Protein AF-A0A2P6PNF2-F1 (afdb_monomer_lite)

Foldseek 3Di:
DDDPPPDPPDPPLPDPPADAQVSPHSDQEDPDPVVRPVRYHPDDDDDDDDDDPVDDDDDDDDVVVVPDD

Radius of gyration: 18.29 Å; chains: 1; bounding box: 36×33×56 Å

Secondary structure (DSSP, 8-state):
-------TT-TT---TTS--BTTTBS-SB-S--GGGTTT-B-PPP-------TT--------HHHH---

InterPro domains:
  IPR001932 PPM-type phosphatase-like domain [PF00481] (18-68)
  IPR001932 PPM-type phosphatase-like domain [PS51746] (1-69)
  IPR015655 Protein phosphatase 2C [PTHR47992] (18-68)
  IPR036457 PPM-type phosphatase-like domain superfamily [G3DSA:3.60.40.10] (6-68)
  IPR036457 PPM-type phosphatase-like domain superfamily [SSF81606] (17-68)

Sequence (69 aa):
MKEKVLGPSDPDSGKGDVPRVDGQLAVARAFGDKSLKKHLSSQPFVMSETIDDETQFAVLASDGLWKVG

Structure (mmCIF, N/CA/C/O backbone):
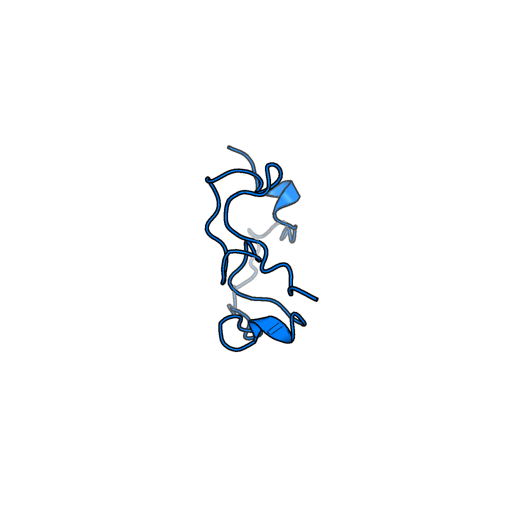data_AF-A0A2P6PNF2-F1
#
_entry.id   AF-A0A2P6PNF2-F1
#
loop_
_atom_site.group_PDB
_atom_site.id
_atom_site.type_symbol
_atom_site.label_atom_id
_atom_site.label_alt_id
_atom_site.label_comp_id
_atom_site.label_asym_id
_atom_site.label_entity_id
_atom_site.label_seq_id
_atom_site.pdbx_PDB_ins_code
_atom_site.Cartn_x
_atom_site.Cartn_y
_atom_site.Cartn_z
_atom_site.occupancy
_atom_site.B_iso_or_equiv
_atom_site.auth_seq_id
_atom_site.auth_comp_id
_atom_site.auth_asym_id
_atom_site.auth_atom_id
_atom_site.pdbx_PDB_model_num
ATOM 1 N N . MET A 1 1 ? 20.739 13.758 -32.718 1.00 42.22 1 MET A N 1
ATOM 2 C CA . MET A 1 1 ? 19.630 14.154 -31.825 1.00 42.22 1 MET A CA 1
ATOM 3 C C . MET A 1 1 ? 19.899 13.451 -30.504 1.00 42.22 1 MET A C 1
ATOM 5 O O . MET A 1 1 ? 19.897 12.232 -30.496 1.00 42.22 1 MET A O 1
ATOM 9 N N . LYS A 1 2 ? 20.376 14.165 -29.477 1.00 32.84 2 LYS A N 1
ATOM 10 C CA . LYS A 1 2 ? 20.896 13.530 -28.254 1.00 32.84 2 LYS A CA 1
ATOM 11 C C . LYS A 1 2 ? 19.732 13.255 -27.305 1.00 32.84 2 LYS A C 1
ATOM 13 O O . LYS A 1 2 ? 19.001 14.187 -26.982 1.00 32.84 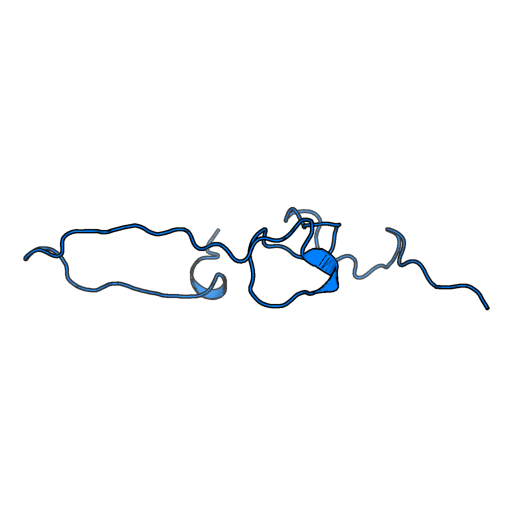2 LYS A O 1
ATOM 18 N N . GLU A 1 3 ? 19.562 12.002 -26.894 1.00 37.09 3 GLU A N 1
ATOM 19 C CA . GLU A 1 3 ? 18.672 11.646 -25.791 1.00 37.09 3 GLU A CA 1
ATOM 20 C C . GLU A 1 3 ? 19.143 12.389 -24.540 1.00 37.09 3 GLU A C 1
ATOM 22 O O . GLU A 1 3 ? 20.301 12.279 -24.127 1.00 37.09 3 GLU A O 1
ATOM 27 N N . LYS A 1 4 ? 18.256 13.206 -23.969 1.00 38.81 4 LYS A N 1
ATOM 28 C CA . LYS A 1 4 ? 18.504 13.869 -22.694 1.00 38.81 4 LYS A CA 1
ATOM 29 C C . LYS A 1 4 ? 18.340 12.812 -21.606 1.00 38.81 4 LYS A C 1
ATOM 31 O O . LYS A 1 4 ? 17.258 12.639 -21.056 1.00 38.81 4 LYS A O 1
ATOM 36 N N . VAL A 1 5 ? 19.418 12.087 -21.329 1.00 49.66 5 VAL A N 1
ATOM 37 C CA . VAL A 1 5 ? 19.564 11.370 -20.063 1.00 49.66 5 VAL A CA 1
ATOM 38 C C . VAL A 1 5 ? 19.546 12.448 -18.986 1.00 49.66 5 VAL A C 1
ATOM 40 O O . VAL A 1 5 ? 20.435 13.299 -18.953 1.00 49.66 5 VAL A O 1
ATOM 43 N N . LEU A 1 6 ? 18.480 12.476 -18.186 1.00 46.19 6 LEU A N 1
ATOM 44 C CA . LEU A 1 6 ? 18.363 13.370 -17.039 1.00 46.19 6 LEU A CA 1
ATOM 45 C C . LEU A 1 6 ? 19.490 12.995 -16.074 1.00 46.19 6 LEU A C 1
ATOM 47 O O . LEU A 1 6 ? 19.451 11.964 -15.406 1.00 46.19 6 LEU A O 1
ATOM 51 N N . GLY A 1 7 ? 20.563 13.777 -16.128 1.00 42.91 7 GLY A N 1
ATOM 52 C CA . GLY A 1 7 ? 21.694 13.654 -15.230 1.00 42.91 7 GLY A CA 1
ATOM 53 C C . GLY A 1 7 ? 21.385 14.314 -13.884 1.00 42.91 7 GLY A C 1
ATOM 54 O O . GLY A 1 7 ? 20.434 15.086 -13.777 1.00 42.91 7 GLY A O 1
ATOM 55 N N . PRO A 1 8 ? 22.218 14.075 -12.863 1.00 52.53 8 PRO A N 1
ATOM 56 C CA . PRO A 1 8 ? 22.054 14.580 -11.492 1.00 52.53 8 PRO A CA 1
ATOM 57 C C . PRO A 1 8 ? 22.144 16.117 -11.331 1.00 52.53 8 PRO A C 1
ATOM 59 O O . PRO A 1 8 ? 22.378 16.606 -10.232 1.00 52.53 8 PRO A O 1
ATOM 62 N N . SER A 1 9 ? 21.991 16.893 -12.406 1.00 43.59 9 SER A N 1
ATOM 63 C CA . SER A 1 9 ? 22.187 18.346 -12.456 1.00 43.59 9 SER A CA 1
ATOM 64 C C . SER A 1 9 ? 20.924 19.142 -12.809 1.00 43.59 9 SER A C 1
ATOM 66 O O . SER A 1 9 ? 21.033 20.327 -13.120 1.00 43.59 9 SER A O 1
ATOM 68 N N . ASP A 1 10 ? 19.737 18.529 -12.803 1.00 51.62 10 ASP A N 1
ATOM 69 C CA . ASP A 1 10 ? 18.488 19.286 -12.925 1.00 51.62 10 ASP A CA 1
ATOM 70 C C . ASP A 1 10 ? 18.152 19.949 -11.565 1.00 51.62 10 ASP A C 1
ATOM 72 O O . ASP A 1 10 ? 18.059 19.253 -10.554 1.00 51.62 10 ASP A O 1
ATOM 76 N N . PRO A 1 11 ? 17.960 21.283 -11.501 1.00 46.69 11 PRO A N 1
ATOM 77 C CA . PRO A 1 11 ? 17.800 22.034 -10.245 1.00 46.69 11 PRO A CA 1
ATOM 78 C C . PRO A 1 11 ? 16.485 21.756 -9.493 1.00 46.69 11 PRO A C 1
ATOM 80 O O . PRO A 1 11 ? 16.288 22.285 -8.402 1.00 46.69 11 PRO A O 1
ATOM 83 N N . ASP A 1 12 ? 15.619 20.902 -10.047 1.00 49.09 12 ASP A N 1
ATOM 84 C CA . ASP A 1 12 ? 14.414 20.365 -9.403 1.00 49.09 12 ASP A CA 1
ATOM 85 C C . ASP A 1 12 ? 14.568 18.873 -9.022 1.00 49.09 12 ASP A C 1
ATOM 87 O O . ASP A 1 12 ? 13.593 18.146 -8.851 1.00 49.09 12 ASP A O 1
ATOM 91 N N . SER A 1 13 ? 15.805 18.390 -8.818 1.00 51.41 13 SER A N 1
ATOM 92 C CA . SER A 1 13 ? 16.098 17.061 -8.244 1.00 51.41 13 SER A CA 1
ATOM 93 C C . SER A 1 13 ? 15.661 16.897 -6.770 1.00 51.41 13 SER A C 1
ATOM 95 O O . SER A 1 13 ? 16.071 15.946 -6.105 1.00 51.41 13 SER A O 1
ATOM 97 N N . GLY A 1 14 ? 14.863 17.837 -6.248 1.00 45.62 14 GLY A N 1
ATOM 98 C CA . GLY A 1 14 ? 13.926 17.687 -5.134 1.00 45.62 14 GLY A CA 1
ATOM 99 C C . GLY A 1 14 ? 14.392 16.891 -3.909 1.00 45.62 14 GLY A C 1
ATOM 100 O O . GLY A 1 14 ? 13.976 15.746 -3.738 1.00 45.62 14 GLY A O 1
ATOM 101 N N . LYS A 1 15 ? 15.133 17.565 -3.013 1.00 50.81 15 LYS A N 1
ATOM 102 C CA . LYS A 1 15 ? 15.397 17.225 -1.592 1.00 50.81 15 LYS A CA 1
ATOM 103 C C . LYS A 1 15 ? 16.067 15.862 -1.336 1.00 50.81 15 LYS A C 1
ATOM 105 O O . LYS A 1 15 ? 15.418 14.821 -1.299 1.00 50.81 15 LYS A O 1
ATOM 110 N N . GLY A 1 16 ? 17.367 15.897 -1.048 1.00 56.03 16 GLY A N 1
ATOM 111 C CA . GLY A 1 16 ? 18.229 14.741 -0.761 1.00 56.03 16 GLY A CA 1
ATOM 112 C C . GLY A 1 16 ? 18.003 14.002 0.569 1.00 56.03 16 GLY A C 1
ATOM 113 O O . GLY A 1 16 ? 18.959 13.437 1.083 1.00 56.03 16 GLY A O 1
ATOM 114 N N . ASP A 1 17 ? 16.779 13.960 1.105 1.00 69.38 17 ASP A N 1
ATOM 115 C CA . ASP A 1 17 ? 16.481 13.326 2.407 1.00 69.38 17 ASP A CA 1
ATOM 116 C C . ASP A 1 17 ? 15.683 12.016 2.296 1.00 69.38 17 ASP A C 1
ATOM 118 O O . ASP A 1 17 ? 15.438 11.345 3.298 1.00 69.38 17 ASP A O 1
ATOM 122 N N . VAL A 1 18 ? 15.242 11.635 1.092 1.00 77.00 18 VAL A N 1
ATOM 123 C CA . VAL A 1 18 ? 14.408 10.441 0.887 1.00 77.00 18 VAL A CA 1
ATOM 124 C C . VAL A 1 18 ? 15.067 9.517 -0.138 1.00 77.00 18 VAL A C 1
ATOM 126 O O . VAL A 1 18 ? 15.195 9.912 -1.299 1.00 77.00 18 VAL A O 1
ATOM 129 N N . PRO A 1 19 ? 15.481 8.293 0.248 1.00 85.44 19 PRO A N 1
ATOM 130 C CA . PRO A 1 19 ? 15.980 7.293 -0.691 1.00 85.44 19 PRO A CA 1
ATOM 131 C C . PRO A 1 19 ? 14.957 6.980 -1.788 1.00 85.44 19 PRO A C 1
ATOM 133 O O . PRO A 1 19 ? 13.763 6.847 -1.518 1.00 85.44 19 PRO A O 1
ATOM 136 N N . ARG A 1 20 ? 15.430 6.838 -3.032 1.00 89.25 20 ARG A N 1
ATOM 137 C CA . ARG A 1 20 ? 14.583 6.580 -4.205 1.00 89.25 20 ARG A CA 1
ATOM 138 C C . ARG A 1 20 ? 15.062 5.361 -4.988 1.00 89.25 20 ARG A C 1
ATOM 140 O O . ARG A 1 20 ? 16.257 5.228 -5.244 1.00 89.25 20 ARG A O 1
ATOM 147 N N . VAL A 1 21 ? 14.131 4.517 -5.432 1.00 88.00 21 VAL A N 1
ATOM 148 C CA . VAL A 1 21 ? 14.391 3.428 -6.386 1.00 88.00 21 VAL A CA 1
ATOM 149 C C . VAL A 1 21 ? 14.794 4.035 -7.725 1.00 88.00 21 VAL A C 1
ATOM 151 O O . VAL A 1 21 ? 14.075 4.879 -8.263 1.00 88.00 21 VAL A O 1
ATOM 154 N N . ASP A 1 22 ? 15.963 3.636 -8.225 1.00 87.69 22 ASP A N 1
ATOM 155 C CA . ASP A 1 22 ? 16.598 4.154 -9.445 1.00 87.69 22 ASP A CA 1
ATOM 156 C C . ASP A 1 22 ? 16.655 5.695 -9.512 1.00 87.69 22 ASP A C 1
ATOM 158 O O . ASP A 1 22 ? 16.613 6.287 -10.589 1.00 87.69 22 ASP A O 1
ATOM 162 N N . GLY A 1 23 ? 16.706 6.362 -8.349 1.00 88.25 23 GLY A N 1
ATOM 163 C CA . GLY A 1 23 ? 16.682 7.825 -8.240 1.00 88.25 23 GLY A CA 1
ATOM 164 C C . GLY A 1 23 ? 15.322 8.479 -8.529 1.00 88.25 23 GLY A C 1
ATOM 165 O O . GLY A 1 23 ? 15.218 9.699 -8.468 1.00 88.25 23 GLY A O 1
ATOM 166 N N . GLN A 1 24 ? 14.275 7.698 -8.810 1.00 88.31 24 GLN A N 1
ATOM 167 C CA . GLN A 1 24 ? 12.980 8.201 -9.277 1.00 88.31 24 GLN A CA 1
ATOM 168 C C . GLN A 1 24 ? 11.900 8.111 -8.196 1.00 88.31 24 GLN A C 1
ATOM 170 O O . GLN A 1 24 ? 11.343 9.131 -7.777 1.00 88.31 24 GLN A O 1
ATOM 175 N N . LEU A 1 25 ? 11.625 6.905 -7.695 1.00 88.31 25 LEU A N 1
ATOM 176 C CA . LEU A 1 25 ? 10.453 6.656 -6.856 1.00 88.31 25 LEU A CA 1
ATOM 177 C C . LEU A 1 25 ? 10.818 6.537 -5.373 1.00 88.31 25 LEU A C 1
ATOM 179 O O . LEU A 1 25 ? 11.651 5.718 -5.006 1.00 88.31 25 LEU A O 1
ATOM 183 N N . ALA A 1 26 ? 10.157 7.308 -4.508 1.00 90.88 26 ALA A N 1
ATOM 184 C CA . ALA A 1 26 ? 10.392 7.326 -3.056 1.00 90.88 26 ALA A CA 1
ATOM 185 C C . ALA A 1 26 ? 9.765 6.137 -2.289 1.00 90.88 26 ALA A C 1
ATOM 187 O O . ALA A 1 26 ? 9.672 6.162 -1.065 1.00 90.88 26 ALA A O 1
ATOM 188 N N . VAL A 1 27 ? 9.320 5.097 -3.000 1.00 89.62 27 VAL A N 1
ATOM 189 C CA . VAL A 1 27 ? 8.782 3.858 -2.426 1.00 89.62 27 VAL A CA 1
ATOM 190 C C . VAL A 1 27 ? 9.402 2.646 -3.115 1.00 89.62 27 VAL A C 1
ATOM 192 O O . VAL A 1 27 ? 9.720 2.689 -4.300 1.00 89.62 27 VAL A O 1
ATOM 195 N N . ALA A 1 28 ? 9.549 1.545 -2.375 1.00 90.62 28 ALA A N 1
ATOM 196 C CA . ALA A 1 28 ? 10.096 0.284 -2.889 1.00 90.62 28 ALA A CA 1
ATOM 197 C C . ALA A 1 28 ? 9.022 -0.685 -3.418 1.00 90.62 28 ALA A C 1
ATOM 199 O O . ALA A 1 28 ? 9.340 -1.756 -3.946 1.00 90.62 28 ALA A O 1
ATOM 200 N N . ARG A 1 29 ? 7.739 -0.335 -3.258 1.00 92.88 29 ARG A N 1
ATOM 201 C CA . ARG A 1 29 ? 6.608 -1.149 -3.705 1.00 92.88 29 ARG A CA 1
ATOM 202 C C . ARG A 1 29 ? 5.505 -0.283 -4.291 1.00 92.88 29 ARG A C 1
ATOM 204 O O . ARG A 1 29 ? 5.126 0.707 -3.674 1.00 92.88 29 ARG A O 1
ATOM 211 N N . ALA A 1 30 ? 4.978 -0.690 -5.442 1.00 92.44 30 ALA A N 1
ATOM 212 C CA . ALA A 1 30 ? 3.787 -0.102 -6.043 1.00 92.44 30 ALA A CA 1
ATOM 213 C C . ALA A 1 30 ? 3.176 -1.035 -7.102 1.00 92.44 30 ALA A C 1
ATOM 215 O O . ALA A 1 30 ? 3.839 -1.892 -7.704 1.00 92.44 30 ALA A O 1
ATOM 216 N N . PHE A 1 31 ? 1.891 -0.827 -7.377 1.00 92.94 31 PHE A N 1
ATOM 217 C CA . PHE A 1 31 ? 1.285 -1.290 -8.622 1.00 92.94 31 PHE A CA 1
ATOM 218 C C . PHE A 1 31 ? 1.688 -0.353 -9.771 1.00 92.94 31 PHE A C 1
ATOM 220 O O . PHE A 1 31 ? 2.004 0.804 -9.541 1.00 92.94 31 PHE A O 1
ATOM 227 N N . GLY A 1 32 ? 1.676 -0.833 -11.019 1.00 91.12 32 GLY A N 1
ATOM 228 C CA . GLY A 1 32 ? 2.085 0.002 -12.161 1.00 91.12 32 GLY A CA 1
ATOM 229 C C . GLY A 1 32 ? 3.605 0.167 -12.294 1.00 91.12 32 GLY A C 1
ATOM 230 O O . GLY A 1 32 ? 4.329 -0.801 -12.079 1.00 91.12 32 GLY A O 1
ATOM 231 N N . ASP A 1 33 ? 4.080 1.340 -12.723 1.00 87.94 33 ASP A N 1
ATOM 232 C CA . ASP A 1 33 ? 5.508 1.668 -12.913 1.00 87.94 33 ASP A CA 1
ATOM 233 C C . ASP A 1 33 ? 6.290 0.613 -13.705 1.00 87.94 33 ASP A C 1
ATOM 235 O O . ASP A 1 33 ? 7.305 0.062 -13.273 1.00 87.94 33 ASP A O 1
ATOM 239 N N . LYS A 1 34 ? 5.774 0.304 -14.902 1.00 87.81 34 LYS A N 1
ATOM 240 C CA . LYS A 1 34 ? 6.280 -0.767 -15.774 1.00 87.81 34 LYS A CA 1
ATOM 241 C C . LYS A 1 34 ? 7.795 -0.683 -16.007 1.00 87.81 34 LYS A C 1
ATOM 243 O O . LYS A 1 34 ? 8.454 -1.719 -16.037 1.00 87.81 34 LYS A O 1
ATOM 248 N N . SER A 1 35 ? 8.334 0.526 -16.160 1.00 88.00 35 SER A N 1
ATOM 249 C CA . SER A 1 35 ? 9.764 0.775 -16.387 1.00 88.00 35 SER A CA 1
ATOM 250 C C . SER A 1 35 ? 10.653 0.405 -15.194 1.00 88.00 35 SER A C 1
ATOM 252 O O . SER A 1 35 ? 11.830 0.135 -15.403 1.00 88.00 35 SER A O 1
ATOM 254 N N . LEU A 1 36 ? 10.104 0.335 -13.975 1.00 88.25 36 LEU A N 1
ATOM 255 C CA . LEU A 1 36 ? 10.847 0.072 -12.736 1.00 88.25 36 LEU A CA 1
ATOM 256 C C . LEU A 1 36 ? 10.606 -1.334 -12.164 1.00 88.25 36 LEU A C 1
ATOM 258 O O . LEU A 1 36 ? 11.153 -1.678 -11.119 1.00 88.25 36 LEU A O 1
ATOM 262 N N . LYS A 1 37 ? 9.827 -2.194 -12.838 1.00 86.88 37 LYS A N 1
ATOM 263 C CA . LYS A 1 37 ? 9.405 -3.508 -12.305 1.00 86.88 37 LYS A CA 1
ATOM 264 C C . LYS A 1 37 ? 10.528 -4.456 -11.894 1.00 86.88 37 LYS A C 1
ATOM 266 O O . LYS A 1 37 ? 10.293 -5.341 -11.080 1.00 86.88 37 LYS A O 1
ATOM 2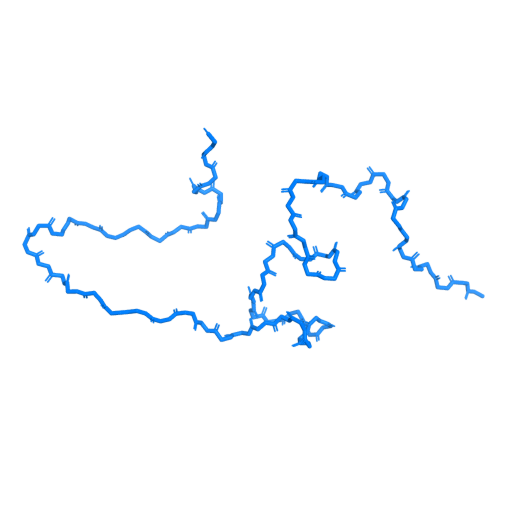71 N N . LYS A 1 38 ? 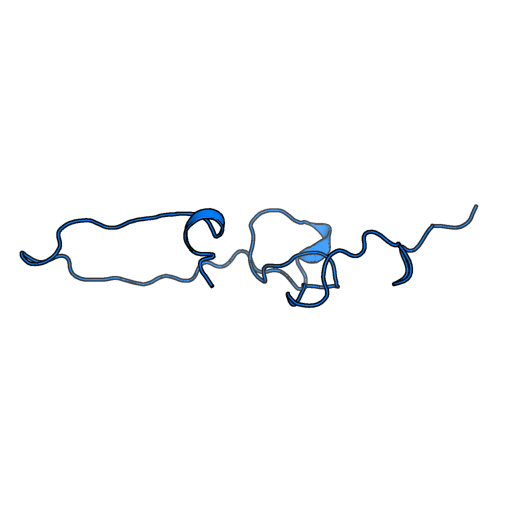11.737 -4.285 -12.429 1.00 89.69 38 LYS A N 1
ATOM 272 C CA . LYS A 1 38 ? 12.898 -5.081 -12.012 1.00 89.69 38 LYS A CA 1
ATOM 273 C C . LYS A 1 38 ? 13.323 -4.777 -10.568 1.00 89.69 38 LYS A C 1
ATOM 275 O O . LYS A 1 38 ? 13.816 -5.671 -9.889 1.00 89.69 38 LYS A O 1
ATOM 280 N N . HIS A 1 39 ? 13.134 -3.539 -10.110 1.00 90.62 39 HIS A N 1
ATOM 281 C CA . HIS A 1 39 ? 13.549 -3.065 -8.785 1.00 90.62 39 HIS A CA 1
ATOM 282 C C . HIS A 1 39 ? 12.358 -2.682 -7.883 1.00 90.62 39 HIS A C 1
ATOM 284 O O . HIS A 1 39 ? 12.553 -2.390 -6.706 1.00 90.62 39 HIS A O 1
ATOM 290 N N . LEU A 1 40 ? 11.126 -2.718 -8.411 1.00 92.44 40 LEU A N 1
ATOM 291 C CA . LEU A 1 40 ? 9.892 -2.352 -7.718 1.00 92.44 40 LEU A CA 1
ATOM 292 C C . LEU A 1 40 ? 8.920 -3.535 -7.630 1.00 92.44 40 LEU A C 1
ATOM 294 O O . LEU A 1 40 ? 8.462 -4.059 -8.648 1.00 92.44 40 LEU A O 1
ATOM 298 N N . SER A 1 41 ? 8.556 -3.926 -6.407 1.00 93.94 41 SER A N 1
ATOM 299 C CA . SER A 1 41 ? 7.656 -5.062 -6.167 1.00 93.94 41 SER A CA 1
ATOM 300 C C . SER A 1 41 ? 6.192 -4.631 -6.034 1.00 93.94 41 SER A C 1
ATOM 302 O O . SER A 1 41 ? 5.891 -3.590 -5.458 1.00 93.94 41 SER A O 1
ATOM 304 N N . SER A 1 42 ? 5.263 -5.457 -6.517 1.00 94.19 42 SER A N 1
ATOM 305 C CA . SER A 1 42 ? 3.823 -5.329 -6.234 1.00 94.19 42 SER A CA 1
ATOM 306 C C . SER A 1 42 ? 3.338 -6.275 -5.133 1.00 94.19 42 SER A C 1
ATOM 308 O O . SER A 1 42 ? 2.138 -6.351 -4.886 1.00 94.19 42 SER A O 1
ATOM 310 N N . GLN A 1 43 ? 4.242 -7.025 -4.496 1.00 95.75 43 GLN A N 1
ATOM 311 C CA . GLN A 1 43 ? 3.870 -7.960 -3.440 1.00 95.75 43 GLN A CA 1
ATOM 312 C C . GLN A 1 43 ? 3.533 -7.198 -2.147 1.00 95.75 43 GLN A C 1
ATOM 314 O O . GLN A 1 43 ? 4.396 -6.477 -1.629 1.00 95.75 43 GLN A O 1
ATOM 319 N N . PRO A 1 44 ? 2.317 -7.346 -1.593 1.00 95.56 44 PRO A N 1
ATOM 320 C CA . PRO A 1 44 ? 1.946 -6.674 -0.356 1.00 95.56 44 PRO A CA 1
ATOM 321 C C . PRO A 1 44 ? 2.653 -7.294 0.853 1.00 95.56 44 PRO A C 1
ATOM 323 O O . PRO A 1 44 ? 3.060 -8.457 0.842 1.00 95.56 44 PRO A O 1
ATOM 326 N N . PHE A 1 45 ? 2.775 -6.504 1.919 1.00 93.69 45 PHE A N 1
ATOM 327 C CA . PHE A 1 45 ? 2.957 -7.059 3.257 1.00 93.69 45 PHE A CA 1
ATOM 328 C C . PHE A 1 45 ? 1.575 -7.413 3.813 1.00 93.69 45 PHE A C 1
ATOM 330 O O . PHE A 1 45 ? 0.653 -6.610 3.686 1.00 93.69 45 PHE A O 1
ATOM 337 N N . VAL A 1 46 ? 1.428 -8.609 4.380 1.00 96.44 46 VAL A N 1
ATOM 338 C CA . VAL A 1 46 ? 0.151 -9.118 4.892 1.00 96.44 46 VAL A CA 1
ATOM 339 C C . VAL A 1 46 ? 0.350 -9.524 6.345 1.00 96.44 46 VAL A C 1
ATOM 341 O O . VAL A 1 46 ? 1.289 -10.254 6.654 1.00 96.44 46 VAL A O 1
ATOM 344 N N . MET A 1 47 ? -0.539 -9.052 7.212 1.00 96.38 47 MET A N 1
ATOM 345 C CA . MET A 1 47 ? -0.598 -9.394 8.632 1.00 96.38 47 MET A CA 1
ATOM 346 C C . MET A 1 47 ? -2.052 -9.651 9.035 1.00 96.38 47 MET A C 1
ATOM 348 O O . MET A 1 47 ? -2.978 -9.243 8.331 1.00 96.38 47 MET A O 1
ATOM 352 N N . SER A 1 48 ? -2.252 -10.358 10.141 1.00 96.56 48 SER A N 1
ATOM 353 C CA . SER A 1 48 ? -3.568 -10.664 10.699 1.00 96.56 48 SER A CA 1
ATOM 354 C C . SER A 1 48 ? -3.540 -10.341 12.181 1.00 96.56 48 SER A C 1
ATOM 356 O O . SER A 1 48 ? -2.673 -10.841 12.888 1.00 96.56 48 SER A O 1
ATOM 358 N N . GLU A 1 49 ? -4.484 -9.522 12.627 1.00 95.50 49 GLU A N 1
ATOM 359 C CA . GLU A 1 49 ? -4.585 -9.057 14.009 1.00 95.50 49 GLU A CA 1
ATOM 360 C C . GLU A 1 49 ? -5.953 -9.438 14.579 1.00 95.50 49 GLU A C 1
ATOM 362 O O . GLU A 1 49 ? -6.943 -9.497 13.842 1.00 95.50 49 GLU A O 1
ATOM 367 N N . THR A 1 50 ? -6.002 -9.716 15.882 1.00 96.62 50 THR A N 1
ATOM 368 C CA . THR A 1 50 ? -7.263 -10.005 16.581 1.00 96.62 50 THR A CA 1
ATOM 369 C C . THR A 1 50 ? -7.922 -8.692 16.983 1.00 96.62 50 THR A C 1
ATOM 371 O O . THR A 1 50 ? -7.259 -7.817 17.525 1.00 96.62 50 THR A O 1
ATOM 374 N N . ILE A 1 51 ? -9.221 -8.561 16.714 1.00 97.06 51 ILE A N 1
ATOM 375 C CA . ILE A 1 51 ? -10.039 -7.441 17.189 1.00 97.06 51 ILE A CA 1
ATOM 376 C C . ILE A 1 51 ? -10.737 -7.900 18.467 1.00 97.06 51 ILE A C 1
ATOM 378 O O . ILE A 1 51 ? -11.433 -8.918 18.450 1.00 97.06 51 ILE A O 1
ATOM 382 N N . ASP A 1 52 ? -10.543 -7.153 19.546 1.00 97.00 52 ASP A N 1
ATOM 383 C CA . ASP A 1 52 ? -11.130 -7.395 20.863 1.00 97.00 52 ASP A CA 1
ATOM 384 C C . ASP A 1 52 ? -11.932 -6.181 21.3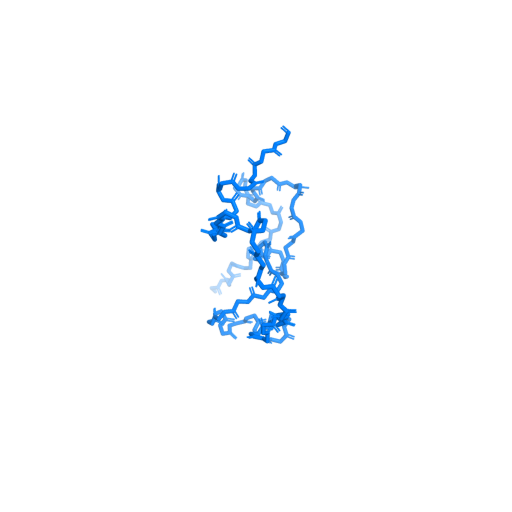59 1.00 97.00 52 ASP A C 1
ATOM 386 O O . ASP A 1 52 ? -12.093 -5.180 20.655 1.00 97.00 52 ASP A O 1
ATOM 390 N N . ASP A 1 53 ? -12.439 -6.279 22.587 1.00 97.44 53 ASP A N 1
ATOM 391 C CA . ASP A 1 53 ? -13.268 -5.246 23.211 1.00 97.44 53 ASP A CA 1
ATOM 392 C C . ASP A 1 53 ? -12.496 -3.941 23.515 1.00 97.44 53 ASP A C 1
ATOM 394 O O . ASP A 1 53 ? -13.119 -2.914 23.791 1.00 97.44 53 ASP A O 1
ATOM 398 N N . GLU A 1 54 ? -11.158 -3.943 23.445 1.00 97.44 54 GLU A N 1
ATOM 399 C CA . GLU A 1 54 ? -10.318 -2.749 23.631 1.00 97.44 54 GLU A CA 1
ATOM 400 C C . GLU A 1 54 ? -10.089 -1.983 22.312 1.00 97.44 54 GLU A C 1
ATOM 402 O O . GLU A 1 54 ? -9.650 -0.827 22.307 1.00 97.44 54 GLU A O 1
ATOM 407 N N . THR A 1 55 ? -10.427 -2.586 21.170 1.00 96.94 55 THR A N 1
ATOM 408 C CA . THR A 1 55 ? -10.213 -2.001 19.843 1.00 96.94 55 THR A CA 1
ATOM 409 C C . THR A 1 55 ? -11.301 -0.977 19.490 1.00 96.94 55 THR A C 1
ATOM 411 O O . THR A 1 55 ? -12.443 -1.333 19.210 1.00 96.94 55 THR A O 1
ATOM 414 N N . GLN A 1 56 ? -10.954 0.315 19.422 1.00 96.50 56 GLN A N 1
ATOM 415 C CA . GLN A 1 56 ? -11.928 1.372 19.090 1.00 96.50 56 GLN A CA 1
ATOM 416 C C . GLN A 1 56 ? -12.127 1.580 17.579 1.00 96.50 56 GLN A C 1
ATOM 418 O O . GLN A 1 56 ? -13.259 1.663 17.103 1.00 96.50 56 GLN A O 1
ATOM 423 N N . PHE A 1 57 ? -11.038 1.724 16.820 1.00 96.31 57 PHE A N 1
ATOM 424 C CA . PHE A 1 57 ? -11.059 1.922 15.367 1.00 96.31 57 PHE A CA 1
ATOM 425 C C . PHE A 1 57 ? -9.672 1.676 14.757 1.00 96.31 57 PHE A C 1
ATOM 427 O O . PHE A 1 57 ? -8.654 1.774 15.437 1.00 96.31 57 PHE A O 1
ATOM 434 N N . ALA A 1 58 ? -9.633 1.416 13.448 1.00 94.31 58 ALA A N 1
ATOM 435 C CA . ALA A 1 58 ? -8.407 1.361 12.655 1.00 94.31 58 ALA A CA 1
ATOM 436 C C . ALA A 1 58 ? -8.360 2.542 11.675 1.00 94.31 58 ALA A C 1
ATOM 438 O O . ALA A 1 58 ? -9.355 2.846 11.014 1.00 94.31 58 ALA A O 1
ATOM 439 N N . VAL A 1 59 ? -7.201 3.196 11.559 1.00 94.44 59 VAL A N 1
ATOM 440 C CA . VAL A 1 59 ? -6.989 4.310 10.622 1.00 94.44 59 VAL A CA 1
ATOM 441 C C . VAL A 1 59 ? -6.096 3.851 9.478 1.00 94.44 59 VAL A C 1
ATOM 443 O O . VAL A 1 59 ? -4.941 3.487 9.684 1.00 94.44 59 VAL A O 1
ATOM 446 N N . LEU A 1 60 ? -6.621 3.919 8.255 1.00 94.88 60 LEU A N 1
ATOM 447 C CA . LEU A 1 60 ? -5.848 3.769 7.027 1.00 94.88 60 LEU A CA 1
ATOM 448 C C . LEU A 1 60 ? -5.658 5.152 6.412 1.00 94.88 60 LEU A C 1
ATOM 450 O O . LEU A 1 60 ? -6.633 5.838 6.113 1.00 94.88 60 LEU A O 1
ATOM 454 N N . ALA A 1 61 ? -4.410 5.563 6.217 1.00 92.31 61 ALA A N 1
ATOM 455 C CA . ALA A 1 61 ? -4.104 6.841 5.587 1.00 92.31 61 ALA A CA 1
ATOM 456 C C . ALA A 1 61 ? -2.800 6.778 4.789 1.00 92.31 61 ALA A C 1
ATOM 458 O O . ALA A 1 61 ? -1.974 5.887 5.000 1.00 92.31 61 ALA A O 1
ATOM 459 N N . SER A 1 62 ? -2.636 7.720 3.861 1.00 91.38 62 SER A N 1
ATOM 460 C CA . SER A 1 62 ? -1.399 7.909 3.105 1.00 91.38 62 SER A CA 1
ATOM 461 C C . SER A 1 62 ? -0.314 8.582 3.953 1.00 91.38 62 SER A C 1
ATOM 463 O O . SER A 1 62 ? -0.564 9.088 5.049 1.00 91.38 62 SER A O 1
ATOM 465 N N . ASP A 1 63 ? 0.904 8.619 3.419 1.00 87.00 63 ASP A N 1
ATOM 466 C CA . ASP A 1 63 ? 2.056 9.313 4.002 1.00 87.00 63 ASP A CA 1
ATOM 467 C C . ASP A 1 63 ? 1.781 10.785 4.353 1.00 87.00 63 ASP A C 1
ATOM 469 O O . ASP A 1 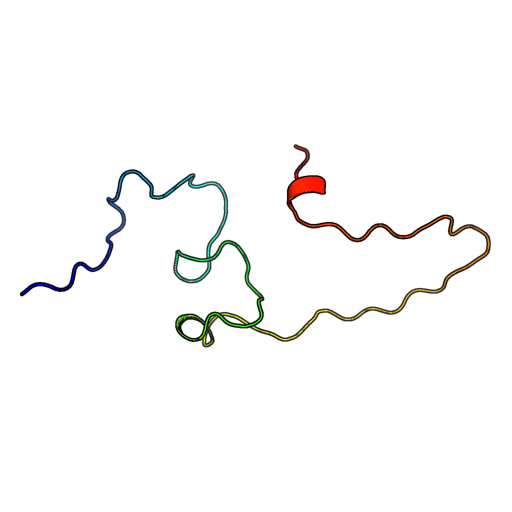63 ? 2.352 11.289 5.313 1.00 87.00 63 ASP A O 1
ATOM 473 N N . GLY A 1 64 ? 0.862 11.452 3.651 1.00 86.94 64 GLY A N 1
ATOM 474 C CA . GLY A 1 64 ? 0.447 12.824 3.950 1.00 86.94 64 GLY A CA 1
ATOM 475 C C . GLY A 1 64 ? -0.125 13.035 5.359 1.00 86.94 64 GLY A C 1
ATOM 476 O O . GLY A 1 64 ? 0.023 14.130 5.895 1.00 86.94 64 GLY A O 1
ATOM 477 N N . LEU A 1 65 ? -0.739 12.014 5.974 1.00 87.88 65 LEU A N 1
ATOM 478 C CA . LEU A 1 65 ? -1.209 12.088 7.368 1.00 87.88 65 LEU A CA 1
ATOM 479 C C . LEU A 1 65 ? -0.123 11.660 8.362 1.00 87.88 65 LEU A C 1
ATOM 481 O O . LEU A 1 65 ? -0.014 12.220 9.448 1.00 87.88 65 LEU A O 1
ATOM 485 N N . TRP A 1 66 ? 0.675 10.660 7.991 1.00 81.19 66 TRP A N 1
ATOM 486 C CA . TRP A 1 66 ? 1.662 10.041 8.881 1.00 81.19 66 TRP A CA 1
ATOM 487 C C . TRP A 1 66 ? 3.015 10.761 8.901 1.00 81.19 66 TRP A C 1
ATOM 489 O O . TRP A 1 66 ? 3.862 10.461 9.741 1.00 81.19 66 TRP A O 1
ATOM 499 N N . LYS A 1 67 ? 3.240 11.719 7.994 1.00 68.19 67 LYS A N 1
ATOM 500 C CA . LYS A 1 67 ? 4.427 12.577 7.970 1.00 68.19 67 LYS A CA 1
ATOM 501 C C . LYS A 1 67 ? 4.286 13.694 9.010 1.00 68.19 67 LYS A C 1
ATOM 503 O O . LYS A 1 67 ? 3.996 14.837 8.674 1.00 68.19 67 LYS A O 1
ATOM 508 N N . VAL A 1 68 ? 4.538 13.357 10.271 1.00 58.69 68 VAL A N 1
ATOM 509 C CA . VAL A 1 68 ? 4.736 14.318 11.364 1.00 58.69 68 VAL A CA 1
ATOM 510 C C . VAL A 1 68 ? 6.154 14.101 11.889 1.00 58.69 68 VAL A C 1
ATOM 512 O O . VAL A 1 68 ? 6.498 12.990 12.286 1.00 58.69 68 VAL A O 1
ATOM 515 N N . GLY A 1 69 ? 6.999 15.124 11.748 1.00 53.06 69 GLY A N 1
ATOM 516 C CA . GLY A 1 69 ? 8.338 15.164 12.341 1.00 53.06 69 GLY A CA 1
ATOM 517 C C . GLY A 1 69 ? 8.284 15.631 13.784 1.00 53.06 69 GLY A C 1
ATOM 518 O O . GLY A 1 69 ? 7.346 16.395 14.103 1.00 53.06 69 GLY A O 1
#

Organism: Rosa chinensis (NCBI:txid74649)

pLDDT: mean 79.34, std 20.13, range [32.84, 97.44]